Protein AF-A0A3D5S987-F1 (afdb_monomer_lite)

Secondary structure (DSSP, 8-state):
--SPPP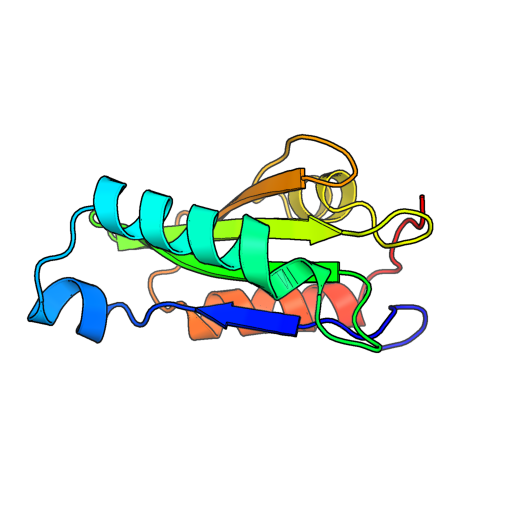EEEEE--HHHHHHTT--HHHHHHHHHHHHHHTTTTSTT--EEEEEEE-TTS-EEEEEEE-TTSB-HHHHHHHTTSEEEETTEEEEEETT---HHHHHHHHHHHHHHSPPPB-

Radius of gyration: 13.58 Å; chains: 1; bounding box: 32×22×39 Å

Sequence (118 aa):
MIGWPDFQYTYIERKFAEDDKYTDSEISEGNHLYMSNYLRMIEGHTWGFVITPKNNGECGISGRSLPKSVSIRDLMERMKIGGGHDRAAGGTFKNEKDVKNCINEVIEWTKNNKPIIL

pLDDT: mean 95.15, std 4.65, range [61.94, 98.56]

Structure (mmCIF, N/CA/C/O backbone):
data_AF-A0A3D5S987-F1
#
_entry.id   AF-A0A3D5S987-F1
#
loop_
_atom_site.group_PDB
_atom_site.id
_atom_site.type_symbol
_atom_site.label_atom_id
_atom_site.label_alt_id
_atom_site.label_comp_id
_atom_site.label_asym_id
_atom_site.label_entity_id
_atom_site.label_seq_id
_atom_site.pdbx_PDB_ins_code
_atom_site.Cartn_x
_atom_site.Cartn_y
_atom_site.Cartn_z
_atom_site.occupancy
_atom_site.B_iso_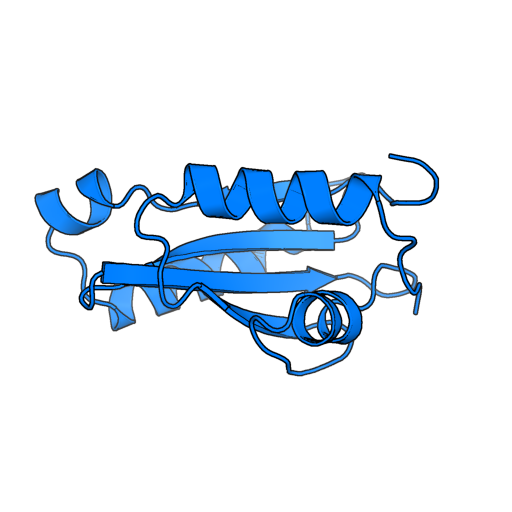or_equiv
_atom_site.auth_seq_id
_atom_site.auth_comp_id
_atom_site.auth_asym_id
_atom_site.auth_atom_id
_atom_site.pdbx_PDB_model_num
ATOM 1 N N . MET A 1 1 ? -2.314 -11.343 14.724 1.00 61.94 1 MET A N 1
ATOM 2 C CA . MET A 1 1 ? -1.955 -9.935 15.009 1.00 61.94 1 MET A CA 1
ATOM 3 C C . MET A 1 1 ? -2.838 -9.481 16.157 1.00 61.94 1 MET A C 1
ATOM 5 O O . MET A 1 1 ? -4.041 -9.670 16.059 1.00 61.94 1 MET A O 1
ATOM 9 N N . ILE A 1 2 ? -2.292 -9.000 17.276 1.00 73.12 2 ILE A N 1
ATOM 10 C CA . ILE A 1 2 ? -3.133 -8.664 18.439 1.00 73.12 2 ILE A CA 1
ATOM 11 C C . ILE A 1 2 ? -3.709 -7.257 18.241 1.00 73.12 2 ILE A C 1
ATOM 13 O O . ILE A 1 2 ? -2.968 -6.279 18.260 1.00 73.12 2 ILE A O 1
ATOM 17 N N . GLY A 1 3 ? -5.029 -7.159 18.062 1.00 85.31 3 GLY A N 1
ATOM 18 C CA . GLY A 1 3 ? -5.764 -5.888 18.019 1.00 85.31 3 GLY A CA 1
ATOM 19 C C . GLY A 1 3 ? -5.942 -5.250 16.638 1.00 85.31 3 GLY A C 1
ATOM 20 O O . GLY A 1 3 ? -6.550 -4.188 16.561 1.00 85.31 3 GLY A O 1
ATOM 21 N N . TRP A 1 4 ? -5.455 -5.878 15.564 1.00 94.56 4 TRP A N 1
ATOM 22 C CA . TRP A 1 4 ? -5.714 -5.431 14.190 1.00 94.56 4 TRP A CA 1
ATOM 23 C C . TRP A 1 4 ? -6.977 -6.086 13.629 1.00 94.56 4 TRP A C 1
ATOM 25 O O . TRP A 1 4 ? -7.095 -7.306 13.749 1.00 94.56 4 TRP A O 1
ATOM 35 N N . PRO A 1 5 ? -7.887 -5.320 12.997 1.00 94.12 5 PRO A N 1
ATOM 36 C CA . PRO A 1 5 ? -8.921 -5.893 12.145 1.00 94.12 5 PRO A CA 1
ATOM 37 C C . PRO A 1 5 ? -8.294 -6.638 10.965 1.00 94.12 5 PRO A C 1
ATOM 39 O O . PRO A 1 5 ? -7.215 -6.251 10.496 1.00 94.12 5 PRO A O 1
ATOM 42 N N . ASP A 1 6 ? -9.001 -7.643 10.455 1.00 94.19 6 ASP A N 1
ATOM 43 C CA . ASP A 1 6 ? -8.610 -8.330 9.227 1.00 94.19 6 ASP A CA 1
ATOM 44 C C . ASP A 1 6 ? -8.490 -7.333 8.069 1.00 94.19 6 ASP A C 1
ATOM 46 O O . ASP A 1 6 ? -9.232 -6.348 7.966 1.00 94.19 6 ASP A O 1
ATOM 50 N N . PHE A 1 7 ? -7.501 -7.574 7.212 1.00 94.62 7 PHE A N 1
ATOM 51 C CA . PHE A 1 7 ? -7.141 -6.674 6.128 1.00 94.62 7 PHE A CA 1
ATOM 52 C C . PHE A 1 7 ? -6.918 -7.437 4.842 1.00 94.62 7 PHE A C 1
ATOM 54 O O . PHE A 1 7 ? -6.517 -8.598 4.843 1.00 94.62 7 PHE A O 1
ATOM 61 N N . GLN A 1 8 ? -7.167 -6.751 3.740 1.00 95.06 8 GLN A N 1
ATOM 62 C CA . GLN A 1 8 ? -6.841 -7.254 2.419 1.00 95.06 8 GLN A CA 1
ATOM 63 C C . GLN A 1 8 ? -5.621 -6.525 1.874 1.00 95.06 8 GLN A C 1
ATOM 65 O O . GLN A 1 8 ? -5.409 -5.338 2.140 1.00 95.06 8 GLN A O 1
ATOM 70 N N . TYR A 1 9 ? -4.841 -7.221 1.062 1.00 96.19 9 TYR A N 1
ATOM 71 C CA . TYR A 1 9 ? -3.825 -6.583 0.250 1.00 96.19 9 TYR A CA 1
ATOM 72 C C . TYR A 1 9 ? -3.849 -7.151 -1.160 1.00 96.19 9 TYR A C 1
ATOM 74 O O . TYR A 1 9 ? -4.256 -8.288 -1.387 1.00 96.19 9 TYR A O 1
ATOM 82 N N . THR A 1 10 ? -3.406 -6.342 -2.110 1.00 96.56 10 THR A N 1
ATOM 83 C CA . THR A 1 10 ? -3.109 -6.791 -3.469 1.00 96.56 10 THR A CA 1
ATOM 84 C C . THR A 1 10 ? -1.874 -6.061 -3.975 1.00 96.56 10 THR A C 1
ATOM 86 O O . THR A 1 10 ? -1.381 -5.127 -3.334 1.00 96.56 10 THR A O 1
ATOM 89 N N . TYR A 1 11 ? -1.330 -6.506 -5.096 1.00 97.75 11 TYR A N 1
ATOM 90 C CA . TYR A 1 11 ? -0.123 -5.930 -5.655 1.00 97.75 11 TYR A CA 1
ATOM 91 C C . TYR A 1 11 ? -0.029 -6.155 -7.156 1.00 97.75 11 TYR A C 1
ATOM 93 O O . TYR A 1 11 ? -0.694 -7.021 -7.721 1.00 97.75 11 TYR A O 1
ATOM 101 N N . ILE A 1 12 ? 0.835 -5.366 -7.783 1.00 97.75 12 ILE A N 1
ATOM 102 C CA . ILE A 1 12 ? 1.302 -5.601 -9.146 1.00 97.75 12 ILE A CA 1
ATOM 103 C C . ILE A 1 12 ? 2.732 -6.126 -9.041 1.00 97.75 12 ILE A C 1
ATOM 105 O O . ILE A 1 12 ? 3.550 -5.547 -8.335 1.00 97.75 12 ILE A O 1
ATOM 109 N N . GLU A 1 13 ? 3.046 -7.232 -9.709 1.00 97.25 13 GLU A N 1
ATOM 110 C CA . GLU A 1 13 ? 4.427 -7.718 -9.778 1.00 97.25 13 GLU A CA 1
ATOM 111 C C . GLU A 1 13 ? 5.268 -6.803 -10.666 1.00 97.25 13 GLU A C 1
ATOM 113 O O . GLU A 1 13 ? 4.831 -6.405 -11.746 1.00 97.25 13 GLU A O 1
ATOM 118 N N . ARG A 1 14 ? 6.513 -6.533 -10.259 1.00 95.88 14 ARG A N 1
ATOM 119 C CA . ARG A 1 14 ? 7.457 -5.755 -11.079 1.00 95.88 14 ARG A CA 1
ATOM 120 C C . ARG A 1 14 ? 7.642 -6.365 -12.461 1.00 95.88 14 ARG A C 1
ATOM 122 O O . ARG A 1 14 ? 7.547 -5.657 -13.453 1.00 95.88 14 ARG A O 1
ATOM 129 N N . LYS A 1 15 ? 7.826 -7.685 -12.512 1.00 96.19 15 LYS A N 1
ATOM 130 C CA . LYS A 1 15 ? 7.985 -8.412 -13.771 1.00 96.19 15 LYS A CA 1
ATOM 131 C C . LYS A 1 15 ? 6.789 -8.208 -14.705 1.00 96.19 15 LYS A C 1
ATOM 133 O O . LYS A 1 15 ? 6.989 -7.945 -15.876 1.00 96.19 15 LYS A O 1
ATOM 138 N N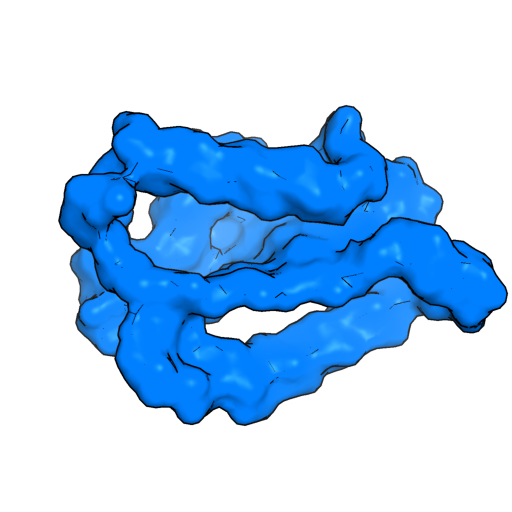 . PHE A 1 16 ? 5.566 -8.286 -14.180 1.00 96.69 16 PHE A N 1
ATOM 139 C CA . PHE A 1 16 ? 4.359 -8.043 -14.972 1.00 96.69 16 PHE A CA 1
ATOM 140 C C . PHE A 1 16 ? 4.323 -6.604 -15.508 1.00 96.69 16 PHE A C 1
ATOM 142 O O . PHE A 1 16 ? 4.092 -6.391 -16.691 1.00 96.69 16 PHE A O 1
ATOM 149 N N . ALA A 1 17 ? 4.632 -5.619 -14.657 1.00 96.75 17 ALA A N 1
ATOM 150 C CA . ALA A 1 17 ? 4.711 -4.221 -15.075 1.00 96.75 17 ALA A CA 1
ATOM 151 C C . ALA A 1 17 ? 5.746 -3.983 -16.193 1.00 96.75 17 ALA A C 1
ATOM 153 O O . ALA A 1 17 ? 5.476 -3.243 -17.137 1.00 96.75 17 ALA A O 1
ATOM 154 N N . GLU A 1 18 ? 6.916 -4.616 -16.090 1.00 95.69 18 GLU A N 1
ATOM 155 C CA . GLU A 1 18 ? 8.027 -4.470 -17.037 1.00 95.69 18 GLU A CA 1
ATOM 156 C C . GLU A 1 18 ? 7.795 -5.229 -18.353 1.00 95.69 18 GLU A C 1
ATOM 158 O O . GLU A 1 18 ? 8.042 -4.666 -19.422 1.00 95.69 18 GLU A O 1
ATOM 163 N N . ASP A 1 19 ? 7.290 -6.467 -18.290 1.00 97.06 19 ASP A N 1
ATOM 164 C CA . ASP A 1 19 ? 7.018 -7.317 -19.459 1.00 97.06 19 ASP A CA 1
ATOM 165 C C . ASP A 1 19 ? 5.969 -6.662 -20.383 1.00 97.06 19 ASP A C 1
ATOM 167 O O . ASP A 1 19 ? 6.146 -6.635 -21.605 1.00 97.06 19 ASP A O 1
ATOM 171 N N . ASP A 1 20 ? 4.931 -6.055 -19.797 1.00 95.94 20 ASP A N 1
ATOM 172 C CA . ASP A 1 20 ? 3.849 -5.366 -20.517 1.00 95.94 20 ASP A CA 1
ATOM 173 C C . ASP A 1 20 ? 4.093 -3.855 -20.710 1.00 95.94 20 ASP A C 1
ATOM 175 O O . ASP A 1 20 ? 3.300 -3.169 -21.357 1.00 95.94 20 ASP A O 1
ATOM 179 N N . LYS A 1 21 ? 5.222 -3.332 -20.209 1.00 95.12 21 LYS A N 1
ATOM 180 C CA . LYS A 1 21 ? 5.655 -1.925 -20.334 1.00 95.12 21 LYS A CA 1
ATOM 181 C C . LYS A 1 21 ? 4.648 -0.903 -19.792 1.00 95.12 21 LYS A C 1
ATOM 183 O O . LYS A 1 21 ? 4.515 0.187 -20.353 1.00 95.12 21 LYS A O 1
ATOM 188 N N . TYR A 1 22 ? 3.978 -1.229 -18.691 1.00 96.88 22 TYR A N 1
ATOM 189 C CA . TYR A 1 22 ? 3.075 -0.295 -18.028 1.00 96.88 22 TYR A CA 1
ATOM 190 C C . TYR A 1 22 ? 3.833 0.914 -17.470 1.00 96.88 22 TYR A C 1
ATOM 192 O O . TYR A 1 22 ? 4.880 0.799 -16.830 1.00 96.88 22 TYR A O 1
ATOM 200 N N . THR A 1 23 ? 3.284 2.102 -17.689 1.00 96.75 23 THR A N 1
ATOM 201 C CA . THR A 1 23 ? 3.792 3.351 -17.125 1.00 96.75 23 THR A CA 1
ATOM 202 C C . THR A 1 23 ? 3.381 3.512 -15.661 1.00 96.75 23 THR A C 1
ATOM 204 O O . THR A 1 23 ? 2.360 2.983 -15.217 1.00 96.75 23 THR A O 1
ATOM 207 N N . ASP A 1 24 ? 4.121 4.335 -14.908 1.00 95.88 24 ASP A N 1
ATOM 208 C CA . ASP A 1 24 ? 3.743 4.696 -13.532 1.00 95.88 24 ASP A CA 1
ATOM 209 C C . ASP A 1 24 ? 2.324 5.309 -13.462 1.00 95.88 24 ASP A C 1
ATOM 211 O O . ASP A 1 24 ? 1.628 5.138 -12.460 1.00 95.88 24 ASP A O 1
ATOM 215 N N . SER A 1 25 ? 1.875 5.995 -14.526 1.00 96.94 25 SER A N 1
ATOM 216 C CA . SER A 1 25 ? 0.517 6.556 -14.615 1.00 96.94 25 SER A CA 1
ATOM 217 C C . SER A 1 25 ? -0.538 5.461 -14.745 1.00 96.94 25 SER A C 1
ATOM 219 O O . SER A 1 25 ? -1.488 5.449 -13.969 1.00 96.94 25 SER A O 1
ATOM 221 N N . GLU A 1 26 ? -0.350 4.504 -15.657 1.00 97.50 26 GLU A N 1
ATOM 222 C CA . GLU A 1 26 ? -1.286 3.386 -15.851 1.00 97.50 26 GLU A CA 1
ATOM 223 C C . GLU A 1 26 ? -1.379 2.509 -14.598 1.00 97.50 26 GLU A C 1
ATOM 225 O O . GLU A 1 26 ? -2.470 2.133 -14.169 1.00 97.50 26 GLU A O 1
ATOM 230 N N . ILE A 1 27 ? -0.239 2.244 -13.954 1.00 97.25 27 ILE A N 1
ATOM 231 C CA . ILE A 1 27 ? -0.181 1.528 -12.675 1.00 97.25 27 ILE A CA 1
ATOM 232 C C . ILE A 1 27 ? -0.969 2.289 -11.600 1.00 97.25 27 ILE A C 1
ATOM 234 O O . ILE A 1 27 ? -1.758 1.693 -10.861 1.00 97.25 27 ILE A O 1
ATOM 238 N N . SER A 1 28 ? -0.775 3.608 -11.509 1.00 94.75 28 SER A N 1
ATOM 239 C CA . SER A 1 28 ? -1.480 4.467 -10.553 1.00 94.75 28 SER A CA 1
ATOM 240 C C . SER A 1 28 ? -2.993 4.489 -10.800 1.00 94.75 28 SER A C 1
ATOM 242 O O . SER A 1 28 ? -3.777 4.371 -9.854 1.00 94.75 28 SER A O 1
ATOM 244 N N . GLU A 1 29 ? -3.418 4.577 -12.060 1.00 96.12 29 GLU A N 1
ATOM 245 C CA . GLU A 1 29 ? -4.826 4.532 -12.464 1.00 96.12 29 GLU A CA 1
ATOM 246 C C . GLU A 1 29 ? -5.468 3.179 -12.139 1.00 96.12 29 GLU A C 1
ATOM 248 O O . GLU A 1 29 ? -6.525 3.136 -11.502 1.00 96.12 29 GLU A O 1
ATOM 253 N N . GLY A 1 30 ? -4.808 2.070 -12.484 1.00 95.38 30 GLY A N 1
ATOM 254 C CA . GLY A 1 30 ? -5.270 0.720 -12.156 1.00 95.38 30 GLY A CA 1
ATOM 255 C C . GLY A 1 30 ? -5.410 0.504 -10.646 1.00 95.38 30 GLY A C 1
ATOM 256 O O . GLY A 1 30 ? -6.438 0.015 -10.169 1.00 95.38 30 GLY A O 1
ATOM 257 N N . ASN A 1 31 ? -4.421 0.955 -9.871 1.00 95.44 31 ASN A N 1
ATOM 258 C CA . ASN A 1 31 ? -4.477 0.960 -8.411 1.00 95.44 31 ASN A CA 1
ATOM 259 C C . ASN A 1 31 ? -5.667 1.786 -7.887 1.00 95.44 31 ASN A C 1
ATOM 261 O O . ASN A 1 31 ? -6.424 1.327 -7.027 1.00 95.44 31 ASN A O 1
ATOM 265 N N . HIS A 1 32 ? -5.878 2.992 -8.424 1.00 93.25 32 HIS A N 1
ATOM 266 C CA . HIS A 1 32 ? -7.003 3.839 -8.035 1.00 93.25 32 HIS A CA 1
ATOM 267 C C . HIS A 1 32 ? -8.353 3.160 -8.300 1.00 93.25 32 HIS A C 1
ATOM 269 O O . HIS A 1 32 ? -9.213 3.156 -7.415 1.00 93.25 32 HIS A O 1
ATOM 275 N N . LEU A 1 33 ? -8.529 2.547 -9.474 1.00 94.38 33 LEU A N 1
ATOM 276 C CA . LEU A 1 33 ? -9.738 1.798 -9.820 1.00 94.38 33 LEU A CA 1
ATOM 277 C C . LEU A 1 33 ? -9.973 0.640 -8.849 1.00 94.38 33 LEU A C 1
ATOM 279 O O . LEU A 1 33 ? -11.087 0.484 -8.344 1.00 94.38 33 LEU A O 1
ATOM 283 N N . TYR A 1 34 ? -8.927 -0.130 -8.530 1.00 94.62 34 TYR A N 1
ATOM 284 C CA . TYR A 1 34 ? -9.048 -1.238 -7.588 1.00 94.62 34 TYR A CA 1
ATOM 285 C C . TYR A 1 34 ? -9.474 -0.766 -6.193 1.00 94.62 34 TYR A C 1
ATOM 287 O O . TYR A 1 34 ? -10.417 -1.297 -5.602 1.00 94.62 34 TYR A O 1
ATOM 295 N N . MET A 1 35 ? -8.810 0.263 -5.663 1.00 92.50 35 MET A N 1
ATOM 296 C CA . MET A 1 35 ? -9.110 0.787 -4.330 1.00 92.50 35 MET A CA 1
ATOM 297 C C . MET A 1 35 ? -10.511 1.390 -4.231 1.00 92.50 35 MET A C 1
ATOM 299 O O . MET A 1 35 ? -11.203 1.211 -3.224 1.00 92.50 35 MET A O 1
ATOM 303 N N . SER A 1 36 ? -10.913 2.142 -5.255 1.00 86.94 36 SER A N 1
ATOM 304 C CA . SER A 1 36 ? -12.199 2.835 -5.277 1.00 86.94 36 SER A CA 1
ATOM 305 C C . SER A 1 36 ? -13.359 1.852 -5.373 1.00 86.94 36 SER A C 1
ATOM 307 O O . SER A 1 36 ? -14.351 2.048 -4.662 1.00 86.94 36 SER A O 1
ATOM 309 N N . ASN A 1 37 ? -13.196 0.793 -6.173 1.00 89.44 37 ASN A N 1
ATOM 310 C CA . ASN A 1 37 ? -14.271 -0.133 -6.506 1.00 89.44 37 ASN A CA 1
ATOM 311 C C . ASN A 1 37 ? -14.271 -1.410 -5.666 1.00 89.44 37 ASN A C 1
ATOM 313 O O . ASN A 1 37 ? -15.345 -1.882 -5.351 1.00 89.44 37 ASN A O 1
ATOM 317 N N . TYR A 1 38 ? -13.134 -1.981 -5.269 1.00 90.88 38 TYR A N 1
ATOM 318 C CA . TYR A 1 38 ? -13.119 -3.329 -4.673 1.00 90.88 38 TYR A CA 1
ATOM 319 C C . TYR A 1 38 ? -12.601 -3.355 -3.240 1.00 90.88 38 TYR A C 1
ATOM 321 O O . TYR A 1 38 ? -13.215 -3.981 -2.378 1.00 90.88 38 TYR A O 1
ATOM 329 N N . LEU A 1 39 ? -11.533 -2.613 -2.936 1.00 88.81 39 LEU A N 1
ATOM 330 C CA . LEU A 1 39 ? -10.863 -2.704 -1.629 1.00 88.81 39 LEU A CA 1
ATOM 331 C C . LEU A 1 39 ? -11.755 -2.311 -0.431 1.00 88.81 39 LEU A C 1
ATOM 333 O O . LEU A 1 39 ? -11.488 -2.678 0.705 1.00 88.81 39 LEU A O 1
ATOM 337 N N . ARG A 1 40 ? -12.834 -1.561 -0.657 1.00 85.31 40 ARG A N 1
ATOM 338 C CA . ARG A 1 40 ? -13.793 -1.177 0.395 1.00 85.31 40 ARG A CA 1
ATOM 339 C C . ARG A 1 40 ? -15.037 -2.064 0.455 1.00 85.31 40 ARG A C 1
ATOM 341 O O . ARG A 1 40 ? -15.871 -1.850 1.327 1.00 85.31 40 ARG A O 1
ATOM 348 N N . MET A 1 41 ? -15.185 -2.998 -0.484 1.00 88.12 41 MET A N 1
ATOM 349 C CA . MET A 1 41 ? -16.412 -3.780 -0.683 1.00 88.12 41 MET A CA 1
ATOM 350 C C . MET A 1 41 ? -16.269 -5.259 -0.303 1.00 88.12 41 MET A C 1
ATOM 352 O O . MET A 1 41 ? -17.235 -6.005 -0.427 1.00 88.12 41 MET A O 1
ATOM 356 N N . ILE A 1 42 ? -15.093 -5.697 0.156 1.00 88.81 42 ILE A N 1
ATOM 357 C CA . ILE A 1 42 ? -14.899 -7.079 0.611 1.00 88.81 42 ILE A CA 1
ATOM 358 C C . ILE A 1 42 ? -15.403 -7.205 2.048 1.00 88.81 42 ILE A C 1
ATOM 360 O O . ILE A 1 42 ? -14.900 -6.548 2.960 1.00 88.81 42 ILE A O 1
ATOM 364 N N . GLU A 1 43 ? -16.395 -8.070 2.242 1.00 91.50 43 GLU A N 1
ATOM 365 C CA . GLU A 1 43 ? -16.961 -8.363 3.555 1.00 91.50 43 GLU A CA 1
ATOM 366 C C . GLU A 1 43 ? -15.880 -8.838 4.542 1.00 91.50 43 GLU A C 1
ATOM 368 O O . GLU A 1 43 ? -14.920 -9.521 4.175 1.00 91.50 43 GLU A O 1
ATOM 373 N N . GLY A 1 44 ? -16.005 -8.420 5.803 1.00 91.06 44 GLY A N 1
ATOM 374 C CA . GLY A 1 44 ? -15.059 -8.754 6.873 1.00 91.06 44 GLY A CA 1
ATOM 375 C C . GLY A 1 44 ? -13.751 -7.952 6.870 1.00 91.06 44 GLY A C 1
ATOM 376 O O . GLY A 1 44 ? -13.048 -7.967 7.873 1.00 91.06 44 GLY A O 1
ATOM 377 N N . HIS A 1 45 ? -13.448 -7.194 5.809 1.00 94.69 45 HIS A N 1
ATOM 378 C CA . HIS A 1 45 ? -12.180 -6.476 5.667 1.00 94.69 45 HIS A CA 1
ATOM 379 C C . HIS A 1 45 ? -12.413 -4.966 5.652 1.00 94.69 45 HIS A C 1
ATOM 381 O O . HIS A 1 45 ? -12.767 -4.364 4.639 1.00 94.69 45 HIS A O 1
ATOM 387 N N . THR A 1 46 ? -12.210 -4.325 6.801 1.00 94.50 46 THR A N 1
ATOM 388 C CA . THR A 1 46 ? -12.513 -2.897 6.987 1.00 94.50 46 THR A CA 1
ATOM 389 C C . THR A 1 46 ? -11.378 -1.971 6.558 1.00 94.50 46 THR A C 1
ATOM 391 O O . THR A 1 46 ? -11.511 -0.746 6.653 1.00 94.50 46 THR A O 1
ATOM 394 N N . TRP A 1 47 ? -10.248 -2.523 6.124 1.00 96.31 47 TRP A N 1
ATOM 395 C CA . TRP A 1 47 ? -9.120 -1.784 5.577 1.00 96.31 47 TRP A CA 1
ATOM 396 C C . TRP A 1 47 ? -8.244 -2.677 4.697 1.00 96.31 47 TRP A C 1
ATOM 398 O O . TRP A 1 47 ? -8.376 -3.903 4.674 1.00 96.31 47 TRP A O 1
ATOM 408 N N . GLY A 1 48 ? -7.342 -2.045 3.959 1.00 97.00 48 GLY A N 1
ATOM 409 C CA . GLY A 1 48 ? -6.367 -2.751 3.151 1.00 97.00 48 GLY A CA 1
ATOM 410 C C . GLY A 1 48 ? -5.411 -1.815 2.438 1.00 97.00 48 GLY A C 1
ATOM 411 O O . GLY A 1 48 ? -5.502 -0.587 2.559 1.00 97.00 48 GLY A O 1
ATOM 412 N N . PHE A 1 49 ? -4.500 -2.405 1.674 1.00 97.75 49 PHE A N 1
ATOM 413 C CA . PHE A 1 49 ? -3.516 -1.658 0.904 1.00 97.75 49 PHE A CA 1
ATOM 414 C C . PHE A 1 49 ? -3.147 -2.341 -0.412 1.00 97.75 49 PHE A C 1
ATOM 416 O O . PHE A 1 49 ? -3.296 -3.546 -0.587 1.00 97.75 49 PHE A O 1
ATOM 423 N N . VAL A 1 50 ? -2.649 -1.541 -1.345 1.00 98.12 50 VAL A N 1
ATOM 424 C CA . VAL A 1 50 ? -2.100 -1.988 -2.622 1.00 98.12 50 VAL A CA 1
ATOM 425 C C . VAL A 1 50 ? -0.635 -1.595 -2.675 1.00 98.12 50 VAL A C 1
ATOM 427 O O . VAL A 1 50 ? -0.315 -0.448 -2.351 1.00 98.12 50 VAL A O 1
ATOM 430 N N . ILE A 1 51 ? 0.239 -2.515 -3.086 1.00 98.44 51 ILE A N 1
ATOM 431 C CA . ILE A 1 51 ? 1.653 -2.220 -3.353 1.00 98.44 51 ILE A CA 1
ATOM 432 C C . ILE A 1 51 ? 1.933 -2.357 -4.844 1.00 98.44 51 ILE A C 1
ATOM 434 O O . ILE A 1 51 ? 1.594 -3.363 -5.462 1.00 98.44 51 ILE A O 1
ATOM 438 N N . THR A 1 52 ? 2.560 -1.346 -5.433 1.00 98.25 52 THR A N 1
ATOM 439 C CA . THR A 1 52 ? 2.868 -1.325 -6.864 1.00 98.25 52 THR A CA 1
ATOM 440 C C . THR A 1 52 ? 4.336 -0.991 -7.098 1.00 98.25 52 THR A C 1
ATOM 442 O O . THR A 1 52 ? 4.899 -0.181 -6.358 1.00 98.25 52 THR A O 1
ATOM 445 N N . PRO A 1 53 ? 4.978 -1.563 -8.124 1.00 97.81 53 PRO A N 1
ATOM 446 C CA . PRO A 1 53 ? 6.314 -1.160 -8.517 1.00 97.81 53 PRO A CA 1
ATOM 447 C C . PRO A 1 53 ? 6.250 0.240 -9.135 1.00 97.81 53 PRO A C 1
ATOM 449 O O . PRO A 1 53 ? 5.208 0.678 -9.624 1.00 97.81 53 PRO A O 1
ATOM 452 N N . LYS A 1 54 ? 7.383 0.931 -9.113 1.00 95.69 54 LYS A N 1
ATOM 453 C CA . LYS A 1 54 ? 7.633 2.139 -9.893 1.00 95.69 54 LYS A CA 1
ATOM 454 C C . LYS A 1 54 ? 8.799 1.917 -10.846 1.00 95.69 54 LYS A C 1
ATOM 456 O O . LYS A 1 54 ? 9.714 1.134 -10.549 1.00 95.69 54 LYS A O 1
ATOM 461 N N . ASN A 1 55 ? 8.813 2.666 -11.940 1.00 93.06 55 ASN A N 1
ATOM 462 C CA . ASN A 1 55 ? 9.858 2.604 -12.963 1.00 93.06 55 ASN A CA 1
ATOM 463 C C . ASN A 1 55 ? 11.241 3.026 -12.451 1.00 93.06 55 ASN A C 1
ATOM 465 O O . ASN A 1 55 ? 12.262 2.564 -12.953 1.00 93.06 55 ASN A O 1
ATOM 469 N N . ASN A 1 56 ? 11.300 3.853 -11.406 1.00 92.38 56 ASN A N 1
ATOM 470 C CA . ASN A 1 56 ? 12.555 4.231 -10.747 1.00 92.38 56 ASN A CA 1
ATOM 471 C C . ASN A 1 56 ? 13.145 3.122 -9.847 1.00 92.38 56 ASN A C 1
ATOM 473 O O . ASN A 1 56 ? 14.172 3.333 -9.203 1.00 92.38 56 ASN A O 1
ATOM 477 N N . GLY A 1 57 ? 12.510 1.949 -9.791 1.00 93.31 57 GLY A N 1
ATOM 478 C CA . GLY A 1 57 ? 12.934 0.821 -8.969 1.00 93.31 57 GLY A CA 1
ATOM 479 C C . GLY A 1 57 ? 12.354 0.815 -7.556 1.00 93.31 57 GLY A C 1
ATOM 480 O O . GLY A 1 57 ? 12.528 -0.180 -6.870 1.00 93.31 57 GLY A O 1
ATOM 481 N N . GLU A 1 58 ? 11.641 1.853 -7.127 1.00 96.50 58 GLU A N 1
ATOM 482 C CA . GLU A 1 58 ? 10.957 1.881 -5.828 1.00 96.50 58 GLU A CA 1
ATOM 483 C C . GLU A 1 58 ? 9.628 1.109 -5.875 1.00 96.50 58 GLU A C 1
ATOM 485 O O . GLU A 1 58 ? 9.165 0.691 -6.945 1.00 96.50 58 GLU A O 1
ATOM 490 N N . CYS A 1 59 ? 8.976 0.980 -4.718 1.00 98.25 59 CYS A N 1
ATOM 491 C CA . CYS A 1 59 ? 7.605 0.483 -4.600 1.00 98.25 59 CYS A CA 1
ATOM 492 C C . CYS A 1 59 ? 6.698 1.542 -3.959 1.00 98.25 59 CYS A C 1
ATOM 494 O O . CYS A 1 59 ? 7.013 2.105 -2.911 1.00 98.25 59 CYS A O 1
ATOM 496 N N . GLY A 1 60 ? 5.553 1.823 -4.576 1.00 97.94 60 GLY A N 1
ATOM 497 C CA . GLY A 1 60 ? 4.486 2.637 -4.002 1.00 97.94 60 GLY A CA 1
ATOM 498 C C . GLY A 1 60 ? 3.542 1.803 -3.141 1.00 97.94 60 GLY A C 1
ATOM 499 O O . GLY A 1 60 ? 3.327 0.625 -3.410 1.00 97.94 60 GLY A O 1
ATOM 500 N N . ILE A 1 61 ? 2.943 2.428 -2.129 1.00 98.31 61 ILE A N 1
ATOM 501 C CA . ILE A 1 61 ? 1.849 1.844 -1.347 1.00 98.31 61 ILE A CA 1
ATOM 502 C C . ILE A 1 61 ? 0.680 2.814 -1.276 1.00 98.31 61 ILE A C 1
ATOM 504 O O . ILE A 1 61 ? 0.862 4.021 -1.113 1.00 98.31 61 ILE A O 1
ATOM 508 N N . SER A 1 62 ? -0.535 2.293 -1.395 1.00 98.06 62 SER A N 1
ATOM 509 C CA . SER A 1 62 ? -1.769 3.054 -1.213 1.00 98.06 62 SER A CA 1
ATOM 510 C C . SER A 1 62 ? -2.731 2.286 -0.322 1.00 98.06 62 SER A C 1
ATOM 512 O O . SER A 1 62 ? -3.068 1.147 -0.621 1.00 98.06 62 SER A O 1
ATOM 514 N N . GLY A 1 63 ? -3.180 2.901 0.769 1.00 97.12 63 GLY A N 1
ATOM 515 C CA . GLY A 1 63 ? -4.105 2.284 1.717 1.00 97.12 63 GLY A CA 1
ATOM 516 C C . GLY A 1 63 ? -5.457 2.983 1.758 1.00 97.12 63 GLY A C 1
ATOM 517 O O . GLY A 1 63 ? -5.556 4.201 1.550 1.00 97.12 63 GLY A O 1
ATOM 518 N N . ARG A 1 64 ? -6.511 2.224 2.063 1.00 96.75 64 ARG A N 1
ATOM 519 C CA . ARG A 1 64 ? -7.835 2.765 2.397 1.00 96.75 64 ARG A CA 1
ATOM 520 C C . ARG A 1 64 ? -8.429 2.025 3.586 1.00 96.75 64 ARG A C 1
ATOM 522 O O . ARG A 1 64 ? -8.167 0.841 3.782 1.00 96.75 64 ARG A O 1
ATOM 529 N N . SER A 1 65 ? -9.276 2.721 4.334 1.00 96.31 65 SER A N 1
ATOM 530 C CA . SER A 1 65 ? -10.091 2.126 5.389 1.00 96.31 65 SER A CA 1
ATOM 531 C C . SER A 1 65 ? -11.525 2.651 5.371 1.00 96.31 65 SER A C 1
ATOM 533 O O . SER A 1 65 ? -11.826 3.723 4.835 1.00 96.31 65 SER A O 1
ATOM 535 N N . LEU A 1 66 ? -12.430 1.854 5.931 1.00 95.06 66 LEU A N 1
ATOM 536 C CA . LEU A 1 66 ? -13.810 2.234 6.211 1.00 95.06 66 LEU A CA 1
ATOM 537 C C . LEU A 1 66 ? -13.897 3.060 7.511 1.00 95.06 66 LEU A C 1
ATOM 539 O O . LEU A 1 66 ? -12.940 3.111 8.281 1.00 95.06 66 LEU A O 1
ATOM 543 N N . PRO A 1 67 ? -15.026 3.730 7.794 1.00 94.00 67 PRO A N 1
ATOM 544 C CA . PRO A 1 67 ? -15.274 4.284 9.125 1.00 94.00 67 PRO A CA 1
ATOM 545 C C . PRO A 1 67 ? -15.202 3.202 10.217 1.00 94.00 67 PRO A C 1
ATOM 547 O O . PRO A 1 67 ? -15.573 2.058 9.959 1.00 94.00 67 PRO A O 1
ATOM 550 N N . LYS A 1 68 ? -14.802 3.572 11.442 1.00 93.81 68 LYS A N 1
ATOM 551 C CA . LYS A 1 68 ? -14.616 2.659 12.589 1.00 93.81 68 LYS A CA 1
ATOM 552 C C . LYS A 1 68 ? -13.525 1.616 12.339 1.00 93.81 68 LYS A C 1
ATOM 554 O O . LYS A 1 68 ? -13.652 0.462 12.740 1.00 93.81 68 LYS A O 1
ATOM 559 N N . SER A 1 69 ? -12.465 2.026 11.646 1.00 95.62 69 SER A N 1
ATOM 560 C CA . SER A 1 69 ? -11.373 1.156 11.200 1.00 95.62 69 SER A CA 1
ATOM 561 C C . SER A 1 69 ? -10.011 1.832 11.369 1.00 95.62 69 SER A C 1
ATOM 563 O O . SER A 1 69 ? -9.908 2.936 11.898 1.00 95.62 69 SER A O 1
ATOM 565 N N . VAL A 1 70 ? -8.958 1.147 10.936 1.00 96.62 70 VAL A N 1
ATOM 566 C CA . VAL A 1 70 ? -7.559 1.565 11.029 1.00 96.62 70 VAL A CA 1
ATOM 567 C C . VAL A 1 70 ? -7.330 2.947 10.405 1.00 96.62 70 VAL A C 1
ATOM 569 O O . VAL A 1 70 ? -7.762 3.217 9.281 1.00 96.62 70 VAL A O 1
ATOM 572 N N . SER A 1 71 ? -6.583 3.801 11.107 1.00 98.00 71 SER A N 1
ATOM 573 C CA . SER A 1 71 ? -6.001 5.019 10.544 1.00 98.00 71 SER A CA 1
ATOM 574 C C . SER A 1 71 ? -4.874 4.667 9.574 1.00 98.00 71 SER A C 1
ATOM 576 O O . SER A 1 71 ? -3.790 4.243 9.978 1.00 98.00 71 SER A O 1
ATOM 578 N N . ILE A 1 72 ? -5.118 4.861 8.279 1.00 97.81 72 ILE A N 1
ATOM 579 C CA . ILE A 1 72 ? -4.111 4.648 7.234 1.00 97.81 72 ILE A CA 1
ATOM 580 C C . ILE A 1 72 ? -3.017 5.713 7.326 1.00 97.81 72 ILE A C 1
ATOM 582 O O . ILE A 1 72 ? -1.853 5.405 7.087 1.00 97.81 72 ILE A O 1
ATOM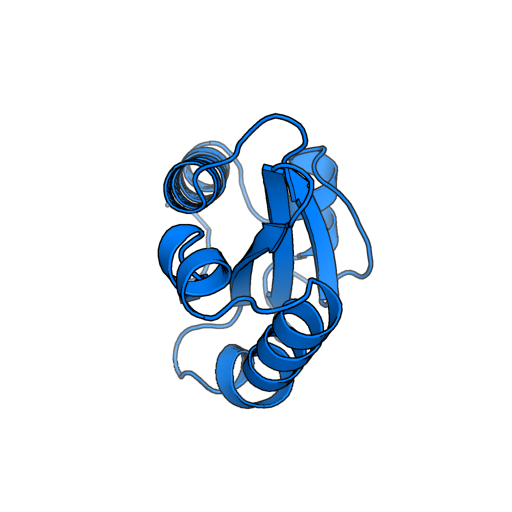 586 N N . ARG A 1 73 ? -3.365 6.951 7.701 1.00 98.56 73 ARG A N 1
ATOM 587 C CA . ARG A 1 73 ? -2.375 8.013 7.934 1.00 98.56 73 ARG A CA 1
ATOM 588 C C . ARG A 1 73 ? -1.369 7.598 9.004 1.00 98.56 73 ARG A C 1
ATOM 590 O O . ARG A 1 73 ? -0.175 7.622 8.728 1.00 98.56 73 ARG A O 1
ATOM 597 N N . ASP A 1 74 ? -1.857 7.169 10.171 1.00 98.31 74 ASP A N 1
ATOM 598 C CA . ASP A 1 74 ? -1.002 6.755 11.293 1.00 98.31 74 ASP A CA 1
ATOM 599 C C . ASP A 1 74 ? -0.051 5.620 10.895 1.00 98.31 74 ASP A C 1
ATOM 601 O O . ASP A 1 74 ? 1.147 5.688 11.169 1.00 98.31 74 ASP A O 1
ATOM 605 N N . LEU A 1 75 ? -0.571 4.611 10.186 1.00 97.88 75 LEU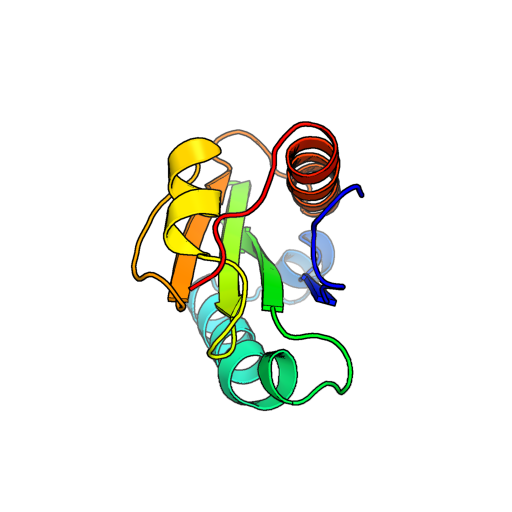 A N 1
ATOM 606 C CA . LEU A 1 75 ? 0.228 3.504 9.660 1.00 97.88 75 LEU A CA 1
ATOM 607 C C . LEU A 1 75 ? 1.382 4.014 8.782 1.00 97.88 75 LEU A C 1
ATOM 609 O O . LEU A 1 75 ? 2.540 3.695 9.047 1.00 97.88 75 LEU A O 1
ATOM 613 N N . MET A 1 76 ? 1.086 4.829 7.764 1.00 98.25 76 MET A N 1
ATOM 614 C CA . MET A 1 76 ? 2.105 5.301 6.815 1.00 98.25 76 MET A CA 1
ATOM 615 C C . MET A 1 76 ? 3.142 6.220 7.476 1.00 98.25 76 MET A C 1
ATOM 617 O O . MET A 1 76 ? 4.336 6.119 7.175 1.00 98.25 76 MET A O 1
ATOM 621 N N . GLU A 1 77 ? 2.702 7.094 8.384 1.00 98.44 77 GLU A N 1
ATOM 622 C CA . GLU A 1 77 ? 3.571 8.047 9.079 1.00 98.44 77 GLU A CA 1
ATOM 623 C C . GLU A 1 77 ? 4.494 7.340 10.077 1.00 98.44 77 GLU A C 1
ATOM 625 O O . GLU A 1 77 ? 5.701 7.591 10.092 1.00 98.44 77 GLU A O 1
ATOM 630 N N . ARG A 1 78 ? 3.973 6.397 10.873 1.00 98.00 78 ARG A N 1
ATOM 631 C CA . ARG A 1 78 ? 4.784 5.658 11.856 1.00 98.00 78 ARG A CA 1
ATOM 632 C C . ARG A 1 78 ? 5.718 4.639 11.215 1.00 98.00 78 ARG A C 1
ATOM 634 O O . ARG A 1 78 ? 6.791 4.385 11.761 1.00 98.00 78 ARG A O 1
ATOM 641 N N . MET A 1 79 ? 5.353 4.099 10.053 1.00 97.38 79 MET A N 1
ATOM 642 C CA . MET A 1 79 ? 6.273 3.334 9.208 1.00 97.38 79 MET A CA 1
ATOM 643 C C . MET A 1 79 ? 7.317 4.221 8.510 1.00 97.38 79 MET A C 1
ATOM 645 O O . MET A 1 79 ? 8.293 3.702 7.984 1.00 97.38 79 MET A O 1
ATOM 649 N N . LYS A 1 80 ? 7.155 5.554 8.524 1.00 97.44 80 LYS A N 1
ATOM 650 C CA . LYS A 1 80 ? 8.031 6.529 7.847 1.00 97.44 80 LYS A CA 1
ATOM 651 C C . LYS A 1 80 ? 8.125 6.330 6.331 1.00 97.44 80 LYS A C 1
ATOM 653 O O . LYS A 1 80 ? 9.126 6.694 5.714 1.00 97.44 80 LYS A O 1
ATOM 658 N N . ILE A 1 81 ? 7.072 5.785 5.732 1.00 97.19 81 ILE A N 1
ATOM 659 C CA . ILE A 1 81 ? 6.995 5.530 4.287 1.00 97.19 81 ILE A CA 1
ATOM 660 C C . ILE A 1 81 ? 6.130 6.559 3.561 1.00 97.19 81 ILE A C 1
ATOM 662 O O . ILE A 1 81 ? 6.209 6.665 2.339 1.00 97.19 81 ILE A O 1
ATOM 666 N N . GLY A 1 82 ? 5.316 7.338 4.278 1.00 97.69 82 GLY A N 1
ATOM 667 C CA . GLY A 1 82 ? 4.461 8.345 3.660 1.00 97.69 82 GLY A CA 1
ATOM 668 C C . GLY A 1 82 ? 3.497 9.016 4.629 1.00 97.69 82 GLY A C 1
ATOM 669 O O . GLY A 1 82 ? 3.815 9.206 5.798 1.00 97.69 82 GLY A O 1
AT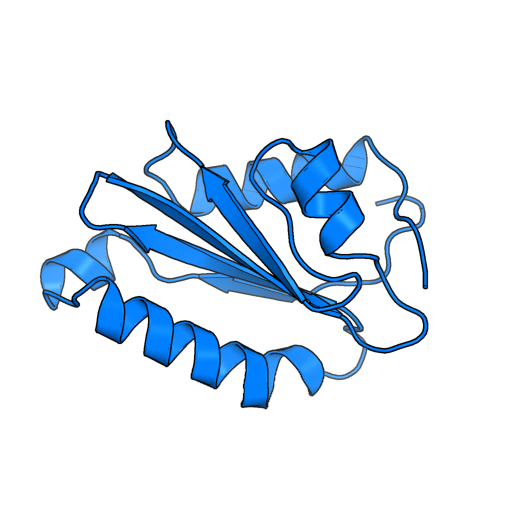OM 670 N N . GLY A 1 83 ? 2.323 9.387 4.119 1.00 97.88 83 GLY A N 1
ATOM 671 C CA . GLY A 1 83 ? 1.294 10.115 4.857 1.00 97.88 83 GLY A CA 1
ATOM 672 C C . GLY A 1 83 ? 0.024 10.310 4.028 1.00 97.88 83 GLY A C 1
ATOM 673 O O . GLY A 1 83 ? -0.188 9.643 3.011 1.00 97.88 83 GLY A O 1
ATOM 674 N N . GLY A 1 84 ? -0.849 11.215 4.467 1.00 97.38 84 GLY A N 1
ATOM 675 C CA . GLY A 1 84 ? -2.096 11.537 3.769 1.00 97.38 84 GLY A CA 1
ATOM 676 C C . GLY A 1 84 ? -3.245 11.784 4.736 1.00 97.38 84 GLY A C 1
ATOM 677 O O . GLY A 1 84 ? -3.077 12.471 5.737 1.00 97.38 84 GLY A O 1
ATOM 678 N N . HIS A 1 85 ? -4.417 11.228 4.439 1.00 97.44 85 HIS A N 1
ATOM 679 C CA . HIS A 1 85 ? -5.600 11.354 5.281 1.00 97.44 85 HIS A CA 1
ATOM 680 C C . HIS A 1 85 ? -5.848 10.091 6.094 1.00 97.44 85 HIS A C 1
ATOM 682 O O . HIS A 1 85 ? -5.508 8.980 5.690 1.00 97.44 85 HIS A O 1
ATOM 688 N N . ASP A 1 86 ? -6.544 10.273 7.209 1.00 97.94 86 ASP A N 1
ATOM 689 C CA . ASP A 1 86 ? -6.935 9.238 8.162 1.00 97.94 86 ASP A CA 1
ATOM 690 C C . ASP A 1 86 ? -7.430 7.930 7.536 1.00 97.94 86 ASP A C 1
ATOM 692 O O . ASP A 1 86 ? -7.035 6.852 7.963 1.00 97.94 86 ASP A O 1
ATOM 696 N N . ARG A 1 87 ? -8.242 8.006 6.478 1.00 96.31 87 ARG A N 1
ATOM 697 C CA . ARG A 1 87 ? -8.798 6.823 5.794 1.00 96.31 87 ARG A CA 1
ATOM 698 C C . ARG A 1 87 ? -8.240 6.593 4.392 1.00 96.31 87 ARG A C 1
ATOM 700 O O . ARG A 1 87 ? -8.683 5.684 3.692 1.00 96.31 87 ARG A O 1
ATOM 707 N N . ALA A 1 88 ? -7.319 7.440 3.944 1.00 96.38 88 ALA A N 1
ATOM 708 C CA . ALA A 1 88 ? -6.771 7.416 2.595 1.00 96.38 88 ALA A CA 1
ATOM 709 C C . ALA A 1 88 ? -5.381 8.052 2.582 1.00 96.38 88 ALA A C 1
ATOM 711 O O . ALA A 1 88 ? -5.238 9.272 2.487 1.00 96.38 88 ALA A O 1
ATOM 712 N N . ALA A 1 89 ? -4.364 7.206 2.659 1.00 97.75 89 ALA A N 1
ATOM 713 C CA . ALA A 1 89 ? -2.971 7.619 2.708 1.00 97.75 89 ALA A CA 1
ATOM 714 C C . ALA A 1 89 ? -2.122 6.698 1.826 1.00 97.75 89 ALA A C 1
ATOM 716 O O . ALA A 1 89 ? -2.578 5.640 1.378 1.00 97.75 89 ALA A O 1
ATOM 717 N N . GLY A 1 90 ? -0.904 7.129 1.537 1.00 97.81 90 GLY A N 1
ATOM 718 C CA . GLY A 1 90 ? 0.016 6.390 0.690 1.00 97.81 90 GLY A CA 1
ATOM 719 C C . GLY A 1 90 ? 1.458 6.756 0.979 1.00 97.81 90 GLY A C 1
ATOM 720 O O . GLY A 1 90 ? 1.749 7.657 1.767 1.00 97.81 90 GLY A O 1
ATOM 721 N N . GLY A 1 91 ? 2.364 6.031 0.344 1.00 97.44 91 GLY A N 1
ATOM 722 C CA . GLY A 1 91 ? 3.783 6.140 0.619 1.00 97.44 91 GLY A CA 1
ATOM 723 C C . GLY A 1 91 ? 4.644 5.494 -0.448 1.00 97.44 91 GLY A C 1
ATOM 724 O O . GLY A 1 91 ? 4.175 5.084 -1.512 1.00 97.44 91 GLY A O 1
ATOM 725 N N . THR A 1 92 ? 5.941 5.449 -0.184 1.00 98.00 92 THR A N 1
ATOM 726 C CA . THR A 1 92 ? 6.934 4.874 -1.083 1.00 98.00 92 THR A CA 1
ATOM 727 C C . THR A 1 92 ? 8.066 4.239 -0.289 1.00 98.00 92 THR A C 1
ATOM 729 O O . THR A 1 92 ? 8.675 4.880 0.565 1.00 98.00 92 THR A O 1
ATOM 732 N N . PHE A 1 93 ? 8.376 2.993 -0.625 1.00 97.94 93 PHE A N 1
ATOM 733 C CA . PHE A 1 93 ? 9.556 2.279 -0.166 1.00 97.94 93 PHE A CA 1
ATOM 734 C C . PHE A 1 93 ? 10.730 2.645 -1.080 1.00 97.94 93 PHE A C 1
ATOM 736 O O . PHE A 1 93 ? 10.823 2.169 -2.209 1.00 97.94 93 PHE A O 1
ATOM 743 N N . LYS A 1 94 ? 11.608 3.536 -0.605 1.00 92.25 94 LYS A N 1
ATOM 744 C CA . LYS A 1 94 ? 12.670 4.153 -1.426 1.00 92.25 94 LYS A CA 1
ATOM 745 C C . LYS A 1 94 ? 13.813 3.209 -1.819 1.00 92.25 94 LYS A C 1
ATOM 747 O O . LYS A 1 94 ? 14.517 3.472 -2.783 1.00 92.25 94 LYS A O 1
ATOM 752 N N . ASN A 1 95 ? 14.012 2.127 -1.067 1.00 88.75 95 ASN A N 1
ATOM 753 C CA . ASN A 1 95 ? 15.148 1.211 -1.239 1.00 88.75 95 ASN A CA 1
ATOM 754 C C . ASN A 1 95 ? 14.723 -0.252 -1.420 1.00 88.75 95 ASN A C 1
ATOM 756 O O . ASN A 1 95 ? 15.570 -1.137 -1.345 1.00 88.75 95 ASN A O 1
ATOM 760 N N . GLU A 1 96 ? 13.435 -0.510 -1.641 1.00 92.50 96 GLU A N 1
ATOM 761 C CA . GLU A 1 96 ? 12.919 -1.859 -1.856 1.00 92.50 96 GLU A CA 1
ATOM 762 C C . GLU A 1 96 ? 12.286 -1.942 -3.243 1.00 92.50 96 GLU A C 1
ATOM 764 O O . GLU A 1 96 ? 11.471 -1.098 -3.624 1.00 92.50 96 GLU A O 1
ATOM 769 N N . LYS A 1 97 ? 12.709 -2.955 -4.001 1.00 92.12 97 LYS A N 1
ATOM 770 C CA . LYS A 1 97 ? 12.292 -3.185 -5.385 1.00 92.12 97 LYS A CA 1
ATOM 771 C C . LYS A 1 97 ? 11.274 -4.307 -5.499 1.00 92.12 97 LYS A C 1
ATOM 773 O O . LYS A 1 97 ? 10.526 -4.330 -6.480 1.00 92.12 97 LYS A O 1
ATOM 778 N N . ASP A 1 98 ? 11.279 -5.231 -4.543 1.00 96.12 98 ASP A N 1
ATOM 779 C CA . ASP A 1 98 ? 10.382 -6.372 -4.492 1.00 96.12 98 ASP A CA 1
ATOM 780 C C . ASP A 1 98 ? 9.116 -6.007 -3.712 1.00 96.12 98 ASP A C 1
ATOM 782 O O . ASP A 1 98 ? 9.132 -5.726 -2.511 1.00 96.12 98 ASP A O 1
ATOM 786 N N . VAL A 1 99 ? 7.984 -6.037 -4.410 1.00 97.50 99 VAL A N 1
ATOM 787 C CA . VAL A 1 99 ? 6.672 -5.758 -3.825 1.00 97.50 99 VAL A CA 1
ATOM 788 C C . VAL A 1 99 ? 6.321 -6.729 -2.694 1.00 97.50 99 VAL A C 1
ATOM 790 O O . VAL A 1 99 ? 5.657 -6.322 -1.742 1.00 97.50 99 VAL A O 1
ATOM 793 N N . LYS A 1 100 ? 6.799 -7.980 -2.731 1.00 97.56 100 LYS A N 1
ATOM 794 C CA . LYS A 1 100 ? 6.558 -8.971 -1.670 1.00 97.56 100 LYS A CA 1
ATOM 795 C C . LYS A 1 100 ? 7.318 -8.644 -0.400 1.00 97.56 100 LYS A C 1
ATOM 797 O O . LYS A 1 100 ? 6.766 -8.811 0.687 1.00 97.56 100 LYS A O 1
ATOM 802 N N . ASN A 1 101 ? 8.540 -8.132 -0.520 1.00 98.00 101 ASN A N 1
ATOM 803 C CA . ASN A 1 101 ? 9.289 -7.654 0.637 1.00 98.00 101 ASN A CA 1
ATOM 804 C C . ASN A 1 101 ? 8.569 -6.477 1.296 1.00 98.00 101 ASN A C 1
ATOM 806 O O . ASN A 1 101 ? 8.378 -6.501 2.508 1.00 98.00 101 ASN A O 1
ATOM 810 N N . CYS A 1 102 ? 8.060 -5.521 0.510 1.00 98.31 102 CYS A N 1
ATOM 811 C CA . CYS A 1 102 ? 7.245 -4.423 1.039 1.00 98.31 102 CYS A CA 1
ATOM 812 C C . CYS A 1 102 ? 5.980 -4.926 1.761 1.00 98.31 102 CYS A C 1
ATOM 814 O O . CYS A 1 102 ? 5.629 -4.414 2.822 1.00 98.31 102 CYS A O 1
ATOM 816 N N . ILE A 1 103 ? 5.285 -5.933 1.211 1.00 98.38 103 ILE A N 1
ATOM 817 C CA . ILE A 1 103 ? 4.103 -6.535 1.858 1.00 98.38 103 ILE A CA 1
ATOM 818 C C . ILE A 1 103 ? 4.501 -7.149 3.202 1.00 98.38 103 ILE A C 1
ATOM 820 O O . ILE A 1 103 ? 3.857 -6.883 4.218 1.00 98.38 103 ILE A O 1
ATOM 824 N N . ASN A 1 104 ? 5.575 -7.941 3.218 1.00 97.81 104 ASN A N 1
ATOM 825 C CA . ASN A 1 104 ? 6.084 -8.560 4.437 1.00 97.81 104 ASN A CA 1
ATOM 826 C C . ASN A 1 104 ? 6.502 -7.508 5.468 1.00 97.81 104 ASN A C 1
ATOM 828 O O . ASN A 1 104 ? 6.204 -7.680 6.644 1.00 97.81 104 ASN A O 1
ATOM 832 N N . GLU A 1 105 ? 7.112 -6.399 5.047 1.00 97.62 105 GLU A N 1
ATOM 833 C CA . GLU A 1 105 ? 7.473 -5.290 5.932 1.00 97.62 105 GLU A CA 1
ATOM 834 C C . GLU A 1 105 ? 6.237 -4.679 6.608 1.00 97.62 105 GLU A C 1
ATOM 836 O O . GLU A 1 105 ? 6.234 -4.498 7.826 1.00 97.62 105 GLU A O 1
ATOM 841 N N . VAL A 1 106 ? 5.152 -4.437 5.861 1.00 97.69 106 VAL A N 1
ATOM 842 C CA . VAL A 1 106 ? 3.880 -3.967 6.441 1.00 97.69 106 VAL A CA 1
ATOM 843 C C . VAL A 1 106 ? 3.330 -4.988 7.440 1.00 97.69 106 VAL A C 1
ATOM 845 O O . VAL A 1 106 ? 2.963 -4.623 8.556 1.00 97.69 106 VAL A O 1
ATOM 848 N N . ILE A 1 107 ? 3.297 -6.273 7.078 1.00 96.94 107 ILE A N 1
ATOM 849 C CA . ILE A 1 107 ? 2.765 -7.347 7.934 1.00 96.94 107 ILE A CA 1
ATOM 850 C C . ILE A 1 107 ? 3.588 -7.509 9.217 1.00 96.94 107 ILE A C 1
ATOM 852 O O . ILE A 1 107 ? 3.032 -7.634 10.308 1.00 96.94 107 ILE A O 1
ATOM 856 N N . GLU A 1 108 ? 4.912 -7.510 9.118 1.00 96.12 108 GLU A N 1
ATOM 857 C CA . GLU A 1 108 ? 5.786 -7.559 10.288 1.00 96.12 108 GLU A CA 1
ATOM 858 C C . GLU A 1 108 ? 5.626 -6.310 11.153 1.00 96.12 108 GLU A C 1
ATOM 860 O O . GLU A 1 108 ? 5.611 -6.395 12.385 1.00 96.12 108 GLU A O 1
ATOM 865 N N . TRP A 1 109 ? 5.422 -5.143 10.541 1.00 96.31 109 TRP A N 1
ATOM 866 C CA . TRP A 1 109 ? 5.176 -3.923 11.293 1.00 96.31 109 TRP A CA 1
ATOM 867 C C . TRP A 1 109 ? 3.880 -4.010 12.114 1.00 96.31 109 TRP A C 1
ATOM 869 O O . TRP A 1 109 ? 3.892 -3.664 13.300 1.00 96.31 109 TRP A O 1
ATOM 879 N N . THR A 1 110 ? 2.784 -4.538 11.553 1.00 95.88 110 THR A N 1
ATOM 880 C CA . THR A 1 110 ? 1.507 -4.696 12.284 1.00 95.88 110 THR A CA 1
ATOM 881 C C . THR A 1 110 ? 1.590 -5.721 13.418 1.00 95.88 110 THR A C 1
ATOM 883 O O . THR A 1 110 ? 0.905 -5.578 14.430 1.00 95.88 110 THR A O 1
ATOM 886 N N . LYS A 1 111 ? 2.462 -6.732 13.327 1.00 95.00 111 LYS A N 1
ATOM 887 C CA . LYS A 1 111 ? 2.703 -7.675 14.437 1.00 95.00 111 LYS A CA 1
ATOM 888 C C . LYS A 1 111 ? 3.312 -7.001 15.669 1.00 95.00 111 LYS A C 1
ATOM 890 O O . LYS A 1 111 ? 3.033 -7.431 16.786 1.00 95.00 111 LYS A O 1
ATOM 895 N N . ASN A 1 112 ? 4.103 -5.949 15.463 1.00 94.75 112 ASN A N 1
ATOM 896 C CA . ASN A 1 112 ? 4.874 -5.271 16.509 1.00 94.75 112 ASN A CA 1
ATOM 897 C C . ASN A 1 112 ? 4.240 -3.959 17.000 1.00 94.75 112 ASN A C 1
ATOM 899 O O . ASN A 1 112 ? 4.739 -3.338 17.936 1.00 94.75 112 ASN A O 1
ATOM 903 N N . ASN A 1 113 ? 3.139 -3.521 16.387 1.00 95.94 113 ASN A N 1
ATOM 904 C CA . ASN A 1 113 ? 2.508 -2.233 16.660 1.00 95.94 113 ASN A CA 1
ATOM 905 C C . ASN A 1 113 ? 1.002 -2.401 16.831 1.00 95.94 113 ASN A C 1
ATOM 907 O O . ASN A 1 113 ? 0.409 -3.265 16.204 1.00 95.94 113 ASN A O 1
ATOM 911 N N . LYS A 1 114 ? 0.353 -1.564 17.646 1.00 95.88 114 LYS A N 1
ATOM 912 C CA . LYS A 1 114 ? -1.118 -1.510 17.720 1.00 95.88 114 LYS A CA 1
ATOM 913 C C . LYS A 1 114 ? -1.676 -0.494 16.713 1.00 95.88 114 LYS A C 1
ATOM 915 O O . LYS A 1 114 ? -1.022 0.541 16.514 1.00 95.88 114 LYS A O 1
ATOM 920 N N . PRO A 1 115 ? -2.859 -0.748 16.121 1.00 96.12 115 PRO A N 1
ATOM 921 C CA . PRO A 1 115 ? -3.498 0.214 15.235 1.00 96.12 115 PRO A CA 1
ATOM 922 C C . PRO A 1 115 ? -4.135 1.350 16.035 1.00 96.12 115 PRO A C 1
ATOM 924 O O . PRO A 1 115 ? -4.588 1.156 17.166 1.00 96.12 115 PRO A O 1
ATOM 927 N N . ILE A 1 116 ? -4.243 2.517 15.407 1.00 96.94 116 ILE A N 1
ATOM 928 C CA . ILE A 1 116 ? -5.212 3.538 15.807 1.00 96.94 116 ILE A CA 1
ATOM 929 C C . ILE A 1 116 ? -6.511 3.269 15.047 1.00 96.94 116 ILE A C 1
ATOM 931 O O . ILE A 1 116 ? -6.482 3.125 13.826 1.00 96.94 116 ILE A O 1
ATOM 935 N N . ILE A 1 117 ? -7.634 3.199 15.761 1.00 96.25 117 ILE A N 1
ATOM 936 C CA . ILE A 1 117 ? -8.974 3.008 15.189 1.00 96.25 117 ILE A CA 1
ATOM 937 C C . ILE A 1 117 ? -9.725 4.344 15.220 1.00 96.25 117 ILE A C 1
ATOM 939 O O . ILE A 1 117 ? -9.694 5.031 16.241 1.00 96.25 117 ILE A O 1
ATOM 943 N N . LEU A 1 118 ? -10.376 4.699 14.108 1.00 91.75 118 LEU A N 1
ATOM 944 C CA . LEU A 1 118 ? -11.050 5.984 13.869 1.00 91.75 118 LEU A CA 1
ATOM 945 C C . LEU A 1 118 ? -12.553 5.853 13.660 1.00 91.75 118 LEU A C 1
ATOM 947 O O . LEU A 1 118 ? -12.936 5.046 12.786 1.00 91.75 118 LEU A O 1
#

Foldseek 3Di:
DPAAFDADEEEDWPCNCVVVVPAPVNQVVVQVCCVVPPRCPDPSHQKYKYWYAHPVLKIKMKIFGHAQHFQPQCLCVVLVFWGDGRGIIMGIGPPHNGSVVVVVSSVVVCVVDHTDTD